Protein AF-A0A7Y8A5W2-F1 (afdb_monomer_lite)

Structure (mmCIF, N/CA/C/O backbone):
data_AF-A0A7Y8A5W2-F1
#
_entry.id   AF-A0A7Y8A5W2-F1
#
loop_
_atom_site.group_PDB
_atom_site.id
_atom_site.type_symbol
_atom_site.label_atom_id
_atom_site.label_alt_id
_atom_site.label_comp_id
_atom_site.label_asym_id
_atom_site.label_entity_id
_atom_site.label_seq_id
_atom_site.pdbx_PDB_ins_code
_atom_site.Cartn_x
_atom_site.Cartn_y
_atom_site.Cartn_z
_atom_site.occupancy
_atom_site.B_iso_or_equiv
_atom_site.auth_seq_id
_atom_site.auth_comp_id
_atom_site.auth_asym_id
_atom_site.auth_atom_id
_atom_site.pdbx_PDB_model_num
ATOM 1 N N . MET A 1 1 ? 27.081 -36.907 -37.835 1.00 52.84 1 MET A N 1
ATOM 2 C CA . MET A 1 1 ? 26.105 -36.299 -36.905 1.00 52.84 1 MET A CA 1
ATOM 3 C C . MET A 1 1 ? 26.833 -35.192 -36.163 1.00 52.84 1 MET A C 1
ATOM 5 O O . MET A 1 1 ? 27.819 -35.479 -35.500 1.00 52.84 1 MET A O 1
ATOM 9 N N . ASP A 1 2 ? 26.461 -33.939 -36.413 1.00 64.94 2 ASP A N 1
ATOM 10 C CA . ASP A 1 2 ? 27.314 -32.779 -36.133 1.00 64.94 2 ASP A CA 1
ATOM 11 C C . ASP A 1 2 ? 27.134 -32.283 -34.685 1.00 64.94 2 ASP A C 1
ATOM 13 O O . ASP A 1 2 ? 26.126 -31.659 -34.337 1.00 64.94 2 ASP A O 1
ATOM 17 N N . ILE A 1 3 ? 28.084 -32.642 -33.818 1.00 63.84 3 ILE A N 1
ATOM 18 C CA . ILE A 1 3 ? 28.067 -32.370 -32.368 1.00 63.84 3 ILE A CA 1
ATOM 19 C C . ILE A 1 3 ? 28.064 -30.857 -32.089 1.00 63.84 3 ILE A C 1
ATOM 21 O O . ILE A 1 3 ? 27.473 -30.402 -31.107 1.00 63.84 3 ILE A O 1
ATOM 25 N N . GLU A 1 4 ? 28.665 -30.058 -32.973 1.00 66.69 4 GLU A N 1
ATOM 26 C CA . GLU A 1 4 ? 28.665 -28.595 -32.876 1.00 66.69 4 GLU A CA 1
ATOM 27 C C . GLU A 1 4 ? 27.267 -28.000 -33.063 1.00 66.69 4 GLU A C 1
ATOM 29 O O . GLU A 1 4 ? 26.878 -27.071 -32.348 1.00 66.69 4 GLU A O 1
ATOM 34 N N . LYS A 1 5 ? 26.482 -28.569 -33.986 1.00 64.62 5 LYS A N 1
ATOM 35 C CA . LYS A 1 5 ? 25.109 -28.133 -34.251 1.00 64.62 5 LYS A CA 1
ATOM 36 C C . LYS A 1 5 ? 24.234 -28.358 -33.018 1.00 64.62 5 LYS A C 1
ATOM 38 O O . LYS A 1 5 ? 23.558 -27.432 -32.592 1.00 64.62 5 LYS A O 1
ATOM 43 N N . TRP A 1 6 ? 24.341 -29.524 -32.377 1.00 60.66 6 TRP A N 1
ATOM 44 C CA . TRP A 1 6 ? 23.613 -29.842 -31.140 1.00 60.66 6 TRP A CA 1
ATOM 45 C C . TRP A 1 6 ? 23.970 -28.922 -29.966 1.00 60.66 6 TRP A C 1
ATOM 47 O O . TRP A 1 6 ? 23.076 -28.481 -29.245 1.00 60.66 6 TRP A O 1
ATOM 57 N N . LYS A 1 7 ? 25.252 -28.564 -29.800 1.00 62.19 7 LYS A N 1
ATOM 58 C CA . LYS A 1 7 ? 25.680 -27.612 -28.758 1.00 62.19 7 LYS A CA 1
ATOM 59 C C . LYS A 1 7 ? 25.110 -26.208 -28.980 1.00 62.19 7 LYS A C 1
ATOM 61 O O . LYS A 1 7 ? 24.717 -25.556 -28.012 1.00 62.19 7 LYS A O 1
ATOM 66 N N . LYS A 1 8 ? 25.040 -25.738 -30.232 1.00 64.25 8 LYS A N 1
ATOM 67 C CA . LYS A 1 8 ? 24.431 -24.438 -30.570 1.00 64.25 8 LYS A CA 1
ATOM 68 C C . LYS A 1 8 ? 22.919 -24.441 -30.330 1.00 64.25 8 LYS A C 1
ATOM 70 O O . LYS A 1 8 ? 22.413 -23.496 -29.729 1.00 64.25 8 LYS A O 1
ATOM 75 N N . THR A 1 9 ? 22.214 -25.510 -30.704 1.00 66.94 9 THR A N 1
ATOM 76 C CA . THR A 1 9 ? 20.765 -25.627 -30.462 1.00 66.94 9 THR A CA 1
ATOM 77 C C . THR A 1 9 ? 20.438 -25.699 -28.969 1.00 66.94 9 THR A C 1
ATOM 79 O O . THR A 1 9 ? 19.532 -25.010 -28.513 1.00 66.94 9 THR A O 1
ATOM 82 N N . ALA A 1 10 ? 21.211 -26.457 -28.183 1.00 65.31 10 ALA A N 1
ATOM 83 C CA . ALA A 1 10 ? 21.022 -26.549 -26.734 1.00 65.31 10 ALA A CA 1
ATOM 84 C C . ALA A 1 10 ? 21.232 -25.198 -26.024 1.00 65.31 10 ALA A C 1
ATOM 86 O O . ALA A 1 10 ? 20.472 -24.852 -25.123 1.00 65.31 10 ALA A O 1
ATOM 87 N N . ARG A 1 11 ? 22.216 -24.398 -26.464 1.00 63.50 11 ARG A N 1
ATOM 88 C CA . ARG A 1 11 ? 22.430 -23.034 -25.948 1.00 63.50 11 ARG A CA 1
ATOM 89 C C . ARG A 1 11 ? 21.268 -22.097 -26.276 1.00 63.50 11 ARG A C 1
ATOM 91 O O . ARG A 1 11 ? 20.850 -21.345 -25.405 1.00 63.50 11 ARG A O 1
ATOM 98 N N . LEU A 1 12 ? 20.729 -22.157 -27.494 1.00 66.19 12 LEU A N 1
ATOM 99 C CA . LEU A 1 12 ? 19.579 -21.336 -27.891 1.00 66.19 12 LEU A CA 1
ATOM 100 C C . LEU A 1 12 ? 18.314 -21.691 -27.098 1.00 66.19 12 LEU A C 1
ATOM 102 O O . LEU A 1 12 ? 17.610 -20.792 -26.651 1.00 66.19 12 LEU A O 1
ATOM 106 N N . ILE A 1 13 ? 18.061 -22.983 -26.868 1.00 66.56 13 ILE A N 1
ATOM 107 C CA . ILE A 1 13 ? 16.927 -23.445 -26.053 1.00 66.56 13 ILE A CA 1
ATOM 108 C C . ILE A 1 13 ? 17.086 -22.990 -24.597 1.00 66.56 13 ILE A C 1
ATOM 110 O O . ILE A 1 13 ? 16.133 -22.484 -24.013 1.00 66.56 13 ILE A O 1
ATOM 114 N N . ALA A 1 14 ? 18.288 -23.100 -24.023 1.00 66.06 14 ALA A N 1
ATOM 115 C CA . ALA A 1 14 ? 18.548 -22.635 -22.663 1.00 66.06 14 ALA A CA 1
ATOM 116 C C . ALA A 1 14 ? 18.317 -21.120 -22.512 1.00 66.06 14 ALA A C 1
ATOM 118 O O . ALA A 1 14 ? 17.684 -20.703 -21.548 1.00 66.06 14 ALA A O 1
ATOM 119 N N . ILE A 1 15 ? 18.766 -20.308 -23.477 1.00 68.19 15 ILE A N 1
ATOM 120 C CA . ILE A 1 15 ? 18.555 -18.849 -23.478 1.00 68.19 15 ILE A CA 1
ATOM 121 C C . ILE A 1 15 ? 17.063 -18.504 -23.592 1.00 68.19 15 ILE A C 1
ATOM 123 O O . ILE A 1 15 ? 16.580 -17.647 -22.854 1.00 68.19 15 ILE A O 1
ATOM 127 N N . LEU A 1 16 ? 16.323 -19.185 -24.474 1.00 64.31 16 LEU A N 1
ATOM 128 C CA . LEU A 1 16 ? 14.880 -18.978 -24.637 1.00 64.31 16 LEU A CA 1
ATOM 129 C C . LEU A 1 16 ? 14.099 -19.347 -23.373 1.00 64.31 16 LEU A C 1
ATOM 131 O O . LEU A 1 16 ? 13.263 -18.562 -22.933 1.00 64.31 16 LEU A O 1
ATOM 135 N N . CYS A 1 17 ? 14.399 -20.493 -22.753 1.00 62.22 17 CYS A N 1
ATOM 136 C CA . CYS A 1 17 ? 13.771 -20.868 -21.488 1.00 62.22 17 CYS A CA 1
ATOM 137 C C . CYS A 1 17 ? 14.066 -19.827 -20.408 1.00 62.22 17 CYS A C 1
ATOM 139 O O . CYS A 1 17 ? 13.146 -19.374 -19.734 1.00 62.22 17 CYS A O 1
ATOM 141 N N . TRP A 1 18 ? 15.322 -19.394 -20.277 1.00 58.72 18 TRP A N 1
ATOM 142 C CA . TRP A 1 18 ? 15.691 -18.429 -19.245 1.00 58.72 18 TRP A CA 1
ATOM 143 C C . TRP A 1 18 ? 14.968 -17.089 -19.420 1.00 58.72 18 TRP A C 1
ATOM 145 O O . TRP A 1 18 ? 14.441 -16.560 -18.446 1.00 58.72 18 TRP A O 1
ATOM 155 N N . GLY A 1 19 ? 14.858 -16.588 -20.656 1.00 59.59 19 GLY A N 1
ATOM 156 C CA . GLY A 1 19 ? 14.132 -15.352 -20.960 1.00 59.59 19 GLY A CA 1
ATOM 157 C C . GLY A 1 19 ? 12.658 -15.390 -20.543 1.00 59.59 19 GLY A C 1
ATOM 158 O O . GLY A 1 19 ? 12.177 -14.443 -19.928 1.00 59.59 19 GLY A O 1
ATOM 159 N N . VAL A 1 20 ? 11.958 -16.500 -20.798 1.00 64.00 20 VAL A N 1
ATOM 160 C CA . VAL A 1 20 ? 10.538 -16.653 -20.426 1.00 64.00 20 VAL A CA 1
ATOM 161 C C . VAL A 1 20 ? 10.351 -16.717 -18.904 1.00 64.00 20 VAL A C 1
ATOM 163 O O . VAL A 1 20 ? 9.419 -16.108 -18.381 1.00 64.00 20 VAL A O 1
ATOM 166 N N . PHE A 1 21 ? 11.250 -17.396 -18.179 1.00 59.41 21 PHE A N 1
ATOM 167 C CA . PHE A 1 21 ? 11.198 -17.446 -16.712 1.00 59.41 21 PHE A CA 1
ATOM 168 C C . PHE A 1 21 ? 11.389 -16.063 -16.076 1.00 59.41 21 PHE A C 1
ATOM 170 O O . PHE A 1 21 ? 10.641 -15.709 -15.168 1.00 59.41 21 PHE A O 1
ATOM 177 N N . PHE A 1 22 ? 12.340 -15.257 -16.563 1.00 59.72 22 PHE A N 1
ATOM 178 C CA . PHE A 1 22 ? 12.555 -13.907 -16.029 1.00 59.72 22 PHE A CA 1
ATOM 179 C C . PHE A 1 22 ? 11.365 -12.979 -16.280 1.00 59.72 22 PHE A C 1
ATOM 181 O O . PHE A 1 22 ? 10.982 -12.235 -15.380 1.00 59.72 22 PHE A O 1
ATOM 188 N N . SER A 1 23 ? 10.749 -13.048 -17.464 1.00 62.22 23 SER A N 1
ATOM 189 C CA . SER A 1 23 ? 9.552 -12.256 -17.759 1.00 62.22 23 SER A CA 1
ATOM 190 C C . SER A 1 23 ? 8.378 -12.620 -16.848 1.00 62.22 23 SER A C 1
ATOM 192 O O . SER A 1 23 ? 7.696 -11.723 -16.364 1.00 62.22 23 SER A O 1
ATOM 194 N N . ALA A 1 24 ? 8.173 -13.908 -16.556 1.00 54.47 24 ALA A N 1
ATOM 195 C CA . ALA A 1 24 ? 7.109 -14.346 -15.654 1.00 54.47 24 ALA A CA 1
ATOM 196 C C . ALA A 1 24 ? 7.334 -13.875 -14.205 1.00 54.47 24 ALA A C 1
ATOM 198 O O . ALA A 1 24 ? 6.389 -13.440 -13.554 1.00 54.47 24 ALA A O 1
ATOM 199 N N . ILE A 1 25 ? 8.580 -13.914 -13.717 1.00 60.16 25 ILE A N 1
ATOM 200 C CA . ILE A 1 25 ? 8.930 -13.444 -12.366 1.00 60.16 25 ILE A CA 1
ATOM 201 C C . ILE A 1 25 ? 8.730 -11.928 -12.246 1.00 60.16 25 ILE A C 1
ATOM 203 O O . ILE A 1 25 ? 8.137 -11.471 -11.275 1.00 60.16 25 ILE A O 1
ATOM 207 N N . ALA A 1 26 ? 9.170 -11.154 -13.242 1.00 60.25 26 ALA A N 1
ATOM 208 C CA . ALA A 1 26 ? 8.997 -9.700 -13.249 1.00 60.25 26 ALA A CA 1
ATOM 209 C C . ALA A 1 26 ? 7.522 -9.280 -13.368 1.00 60.25 26 ALA A C 1
ATOM 211 O O . ALA A 1 26 ? 7.102 -8.283 -12.789 1.00 60.25 26 ALA A O 1
ATOM 212 N N . GLN A 1 27 ? 6.720 -10.042 -14.115 1.00 64.38 27 GLN A N 1
ATOM 213 C CA . GLN A 1 27 ? 5.286 -9.790 -14.215 1.00 64.38 27 GLN A CA 1
ATOM 214 C C . GLN A 1 27 ? 4.569 -10.107 -12.896 1.00 64.38 27 GLN A C 1
ATOM 216 O O . GLN A 1 27 ? 3.715 -9.331 -12.478 1.00 64.38 27 GLN A O 1
ATOM 221 N N . ALA A 1 28 ? 4.953 -11.197 -12.224 1.00 63.72 28 ALA A N 1
ATOM 222 C CA . ALA A 1 28 ? 4.405 -11.559 -10.921 1.00 63.72 28 ALA A CA 1
ATOM 223 C C . ALA A 1 28 ? 4.763 -10.536 -9.829 1.00 63.72 28 ALA A C 1
ATOM 225 O O . ALA A 1 28 ? 3.890 -10.184 -9.040 1.00 63.72 28 ALA A O 1
ATOM 226 N N . SER A 1 29 ? 5.999 -10.014 -9.807 1.00 74.50 29 SER A N 1
ATOM 227 C CA . SER A 1 29 ? 6.378 -8.975 -8.836 1.00 74.50 29 SER A CA 1
ATOM 228 C C . SER A 1 29 ? 5.597 -7.680 -9.066 1.00 74.50 29 SER A C 1
ATOM 230 O O . SER A 1 29 ? 5.050 -7.118 -8.129 1.00 74.50 29 SER A O 1
ATOM 232 N N . ASN A 1 30 ? 5.444 -7.258 -10.325 1.00 83.62 30 ASN A N 1
ATOM 233 C CA . ASN A 1 30 ? 4.689 -6.052 -10.664 1.00 83.62 30 ASN A CA 1
ATOM 234 C C . ASN A 1 30 ? 3.196 -6.171 -10.291 1.00 83.62 30 ASN A C 1
ATOM 236 O O . ASN A 1 30 ? 2.593 -5.216 -9.810 1.00 83.62 30 ASN A O 1
ATOM 240 N N . GLU A 1 31 ? 2.590 -7.350 -10.470 1.00 89.62 31 GLU A N 1
ATOM 241 C CA . GLU A 1 31 ? 1.208 -7.594 -10.037 1.00 89.62 31 GLU A CA 1
ATOM 242 C C . GLU A 1 31 ? 1.060 -7.507 -8.509 1.00 89.62 31 GLU A C 1
ATOM 244 O O . GLU A 1 31 ? 0.105 -6.904 -8.011 1.00 89.62 31 GLU A O 1
ATOM 249 N N . GLU A 1 32 ? 2.020 -8.057 -7.765 1.00 93.56 32 GLU A N 1
ATOM 250 C CA . GLU A 1 32 ? 2.068 -7.953 -6.306 1.00 93.56 32 GLU A CA 1
ATOM 251 C C . GLU A 1 32 ? 2.254 -6.504 -5.832 1.00 93.56 32 GLU A C 1
ATOM 253 O O . GLU A 1 32 ? 1.560 -6.056 -4.919 1.00 93.56 32 GLU A O 1
ATOM 258 N N . ASP A 1 33 ? 3.118 -5.734 -6.483 1.00 95.25 33 ASP A N 1
ATOM 259 C CA . ASP A 1 33 ? 3.349 -4.337 -6.125 1.00 95.25 33 ASP A CA 1
ATOM 260 C C . ASP A 1 33 ? 2.130 -3.453 -6.419 1.00 95.25 33 ASP A C 1
ATOM 262 O O . ASP A 1 33 ? 1.784 -2.590 -5.612 1.00 95.25 33 ASP A O 1
ATOM 266 N N . ILE A 1 34 ? 1.420 -3.691 -7.529 1.00 96.56 34 ILE A N 1
ATOM 267 C CA . ILE A 1 34 ? 0.129 -3.042 -7.819 1.00 96.56 34 ILE A CA 1
ATOM 268 C C . ILE A 1 34 ? -0.896 -3.390 -6.735 1.00 96.56 34 ILE A C 1
ATOM 270 O O . ILE A 1 34 ? -1.610 -2.510 -6.246 1.00 96.56 34 ILE A O 1
ATOM 274 N N . HIS A 1 35 ? -0.966 -4.666 -6.346 1.00 97.19 35 HIS A N 1
ATOM 275 C CA . HIS A 1 35 ? -1.848 -5.132 -5.281 1.00 97.19 35 HIS A CA 1
ATOM 276 C C . HIS A 1 35 ? -1.544 -4.413 -3.961 1.00 97.19 35 HIS A C 1
ATOM 278 O O . HIS A 1 35 ? -2.455 -3.899 -3.312 1.00 97.19 35 HIS A O 1
ATOM 284 N N . CYS A 1 36 ? -0.271 -4.320 -3.580 1.00 97.50 36 CYS A N 1
ATOM 285 C CA . CYS A 1 36 ? 0.128 -3.685 -2.332 1.00 97.50 36 CYS A CA 1
ATOM 286 C C . CYS A 1 36 ? 0.041 -2.155 -2.363 1.00 97.50 36 CYS A C 1
ATOM 288 O O . CYS A 1 36 ? -0.325 -1.555 -1.350 1.00 97.50 36 CYS A O 1
ATOM 290 N N . ALA A 1 37 ? 0.252 -1.520 -3.519 1.00 97.62 37 ALA A N 1
ATOM 291 C CA . ALA A 1 37 ? -0.063 -0.107 -3.716 1.00 97.62 37 ALA A CA 1
ATOM 292 C C . ALA A 1 37 ? -1.547 0.161 -3.426 1.00 97.62 37 ALA A C 1
ATOM 294 O O . ALA A 1 37 ? -1.881 0.996 -2.586 1.00 97.62 37 ALA A O 1
ATOM 295 N N . ALA A 1 38 ? -2.441 -0.606 -4.059 1.00 97.81 38 ALA A N 1
ATOM 296 C CA . ALA A 1 38 ? -3.881 -0.469 -3.871 1.00 97.81 38 ALA A CA 1
ATOM 297 C C . ALA A 1 38 ? -4.323 -0.768 -2.430 1.00 97.81 38 ALA A C 1
ATOM 299 O O . ALA A 1 38 ? -5.205 -0.094 -1.898 1.00 97.81 38 ALA A O 1
ATOM 300 N N . TYR A 1 39 ? -3.694 -1.747 -1.775 1.00 97.38 39 TYR A N 1
ATOM 301 C CA . TYR A 1 39 ? -3.956 -2.087 -0.377 1.00 97.38 39 TYR A CA 1
ATOM 302 C C . TYR A 1 39 ? -3.709 -0.887 0.544 1.00 97.38 39 TYR A C 1
ATOM 304 O O . TYR A 1 39 ? -4.595 -0.481 1.300 1.00 97.38 39 TYR A O 1
ATOM 312 N N . TYR A 1 40 ? -2.523 -0.285 0.449 1.00 97.06 40 TYR A N 1
ATOM 313 C CA . TYR A 1 40 ? -2.167 0.872 1.262 1.00 97.06 40 TYR A CA 1
ATOM 314 C C . TYR A 1 40 ? -2.954 2.131 0.878 1.00 97.06 40 TYR A C 1
ATOM 316 O O . TYR A 1 40 ? -3.240 2.955 1.745 1.00 97.06 40 TYR A O 1
ATOM 324 N N . GLU A 1 41 ? -3.379 2.259 -0.380 1.00 96.75 41 GLU A N 1
ATOM 325 C CA . GLU A 1 41 ? -4.282 3.331 -0.803 1.00 96.75 41 GLU A CA 1
ATOM 326 C C . GLU A 1 41 ? -5.658 3.201 -0.131 1.00 96.75 41 GLU A C 1
ATOM 328 O O . GLU A 1 41 ? -6.185 4.164 0.418 1.00 96.75 41 GLU A O 1
ATOM 333 N N . VAL A 1 42 ? -6.231 1.997 -0.062 1.00 95.50 42 VAL A N 1
ATOM 334 C CA . VAL A 1 42 ? -7.489 1.775 0.675 1.00 95.50 42 VAL A CA 1
ATOM 335 C C . VAL A 1 42 ? -7.346 2.154 2.152 1.00 95.50 42 VAL A C 1
ATOM 337 O O . VAL A 1 42 ? -8.252 2.773 2.719 1.00 95.50 42 VAL A O 1
ATOM 340 N N . LEU A 1 43 ? -6.212 1.826 2.778 1.00 94.69 43 LEU A N 1
ATOM 341 C CA . LEU A 1 43 ? -5.946 2.198 4.169 1.00 94.69 43 LEU A CA 1
ATOM 342 C C . LEU A 1 43 ? -5.757 3.705 4.367 1.00 94.69 43 LEU A C 1
ATOM 344 O O . LEU A 1 43 ? -6.100 4.202 5.436 1.00 94.69 43 LEU A O 1
ATOM 348 N N . SER A 1 44 ? -5.236 4.436 3.376 1.00 93.56 44 SER A N 1
ATOM 349 C CA . SER A 1 44 ? -5.132 5.898 3.459 1.00 93.56 44 SER A CA 1
ATOM 350 C C . SER A 1 44 ? -6.525 6.539 3.423 1.00 93.56 44 SER A C 1
ATOM 352 O O . SER A 1 44 ? -6.858 7.349 4.281 1.00 93.56 44 SER A O 1
ATOM 354 N N . ILE A 1 45 ? -7.396 6.075 2.525 1.00 88.94 45 ILE A N 1
ATOM 355 C CA . ILE A 1 45 ? -8.783 6.551 2.398 1.00 88.94 45 ILE A CA 1
ATOM 356 C C . ILE A 1 45 ? -9.615 6.253 3.651 1.00 88.94 45 ILE A C 1
ATOM 358 O O . ILE A 1 45 ? -10.464 7.054 4.041 1.00 88.94 45 ILE A O 1
ATOM 362 N N . SER A 1 46 ? -9.394 5.092 4.270 1.00 84.50 46 SER A N 1
ATOM 363 C CA . SER A 1 46 ? -10.143 4.648 5.455 1.00 84.50 46 SER A CA 1
ATOM 364 C C . SER A 1 46 ? -9.820 5.468 6.713 1.00 84.50 46 SER A C 1
ATOM 366 O O . SER A 1 46 ? -10.463 5.285 7.747 1.00 84.50 46 SER A O 1
ATOM 368 N N . GLY A 1 47 ? -8.816 6.348 6.641 1.00 83.69 47 GLY A N 1
ATOM 369 C CA . GLY A 1 47 ? -8.287 7.095 7.771 1.00 83.69 47 GLY A CA 1
ATOM 370 C C . GLY A 1 47 ? -7.334 6.270 8.640 1.00 83.69 47 GLY A C 1
ATOM 371 O O . GLY A 1 47 ? -7.041 5.098 8.385 1.00 83.69 47 GLY A O 1
ATOM 372 N N . SER A 1 48 ? -6.830 6.907 9.697 1.00 86.06 48 SER A N 1
ATOM 373 C CA . SER A 1 48 ? -5.845 6.298 10.596 1.00 86.06 48 SER A CA 1
ATOM 374 C C . SER A 1 48 ? -6.353 5.009 11.247 1.00 86.06 48 SER A C 1
ATOM 376 O O . SER A 1 48 ? -7.447 4.952 11.804 1.00 86.06 48 SER A O 1
ATOM 378 N N . GLN A 1 49 ? -5.500 3.992 11.222 1.00 85.38 49 GLN A N 1
ATOM 379 C CA . GLN A 1 49 ? -5.666 2.721 11.916 1.00 85.38 49 GLN A CA 1
ATOM 380 C C . GLN A 1 49 ? -4.839 2.729 13.218 1.00 85.38 49 GLN A C 1
ATOM 382 O O . GLN A 1 49 ? -3.962 3.582 13.370 1.00 85.38 49 GLN A O 1
ATOM 387 N N . PRO A 1 50 ? -5.062 1.793 14.165 1.00 84.94 50 PRO A N 1
ATOM 388 C CA . PRO A 1 50 ? -4.386 1.816 15.470 1.00 84.94 50 PRO A CA 1
ATOM 389 C C . PRO A 1 50 ? -2.848 1.852 15.421 1.00 84.94 50 PRO A C 1
ATOM 391 O O . PRO A 1 50 ? -2.217 2.362 16.340 1.00 84.94 50 PRO A O 1
ATOM 394 N N . ASP A 1 51 ? -2.251 1.305 14.365 1.00 87.75 51 ASP A N 1
ATOM 395 C CA . ASP A 1 51 ? -0.809 1.109 14.193 1.00 87.75 51 ASP A CA 1
ATOM 396 C C . ASP A 1 51 ? -0.246 1.719 12.898 1.00 87.75 51 ASP A C 1
ATOM 398 O O . ASP A 1 51 ? 0.955 1.621 12.652 1.00 87.75 51 ASP A O 1
ATOM 402 N N . VAL A 1 52 ? -1.086 2.348 12.070 1.00 88.00 52 VAL A N 1
ATOM 403 C CA . VAL A 1 52 ? -0.651 3.039 10.849 1.00 88.00 52 VAL A CA 1
ATOM 404 C C . VAL A 1 52 ? -1.543 4.247 10.571 1.00 88.00 52 VAL A C 1
ATOM 406 O O . VAL A 1 52 ? -2.767 4.136 10.514 1.00 88.00 52 VAL A O 1
ATOM 409 N N . SER A 1 53 ? -0.939 5.424 10.412 1.00 93.38 53 SER A N 1
ATOM 410 C CA . SER A 1 53 ? -1.675 6.642 10.064 1.00 93.38 53 SER A CA 1
ATOM 411 C C . SER A 1 53 ? -2.047 6.676 8.582 1.00 93.38 53 SER A C 1
ATOM 413 O O . SER A 1 53 ? -1.397 6.046 7.749 1.00 93.38 53 SER A O 1
ATOM 415 N N . GLU A 1 54 ? -3.053 7.478 8.230 1.00 92.94 54 GLU A N 1
ATOM 416 C CA . GLU A 1 54 ? -3.397 7.761 6.828 1.00 92.94 54 GLU A CA 1
ATOM 417 C C . GLU A 1 54 ? -2.170 8.202 6.011 1.00 92.94 54 GLU A C 1
ATOM 419 O O . GLU A 1 54 ? -1.935 7.702 4.911 1.00 92.94 54 GLU A O 1
ATOM 424 N N . GLN A 1 55 ? -1.340 9.087 6.575 1.00 94.06 55 GLN A N 1
ATOM 425 C CA . GLN A 1 55 ? -0.127 9.565 5.914 1.00 94.06 55 GLN A CA 1
ATOM 426 C C . GLN A 1 55 ? 0.886 8.436 5.691 1.00 94.06 55 GLN A C 1
ATOM 428 O O . GLN A 1 55 ? 1.492 8.360 4.624 1.00 94.06 55 GLN A O 1
ATOM 433 N N . GLN A 1 56 ? 1.080 7.558 6.678 1.00 94.12 56 GLN A N 1
ATOM 434 C CA . GLN A 1 56 ? 1.980 6.411 6.539 1.00 94.12 56 GLN A CA 1
ATOM 435 C C . GLN A 1 56 ? 1.480 5.444 5.462 1.00 94.12 56 GLN A C 1
ATOM 437 O O . GLN A 1 56 ? 2.274 5.009 4.631 1.00 94.12 56 GLN A O 1
ATOM 442 N N . SER A 1 57 ? 0.174 5.176 5.422 1.00 95.75 57 SER A N 1
ATOM 443 C CA . SER A 1 57 ? -0.449 4.368 4.371 1.00 95.75 57 SER A CA 1
ATOM 444 C C . SER A 1 57 ? -0.281 5.010 2.990 1.00 95.75 57 SER A C 1
ATOM 446 O O . SER A 1 57 ? 0.135 4.343 2.050 1.00 95.75 57 SER A O 1
ATOM 448 N N . SER A 1 58 ? -0.494 6.322 2.860 1.00 96.00 58 SER A N 1
ATOM 449 C CA . SER A 1 58 ? -0.295 7.027 1.585 1.00 96.00 58 SER A CA 1
ATOM 450 C C . SER A 1 58 ? 1.160 6.962 1.100 1.00 96.00 58 SER A C 1
ATOM 452 O O . SER A 1 58 ? 1.415 6.713 -0.078 1.00 96.00 58 SER A O 1
ATOM 454 N N . LEU A 1 59 ? 2.131 7.119 2.006 1.00 95.19 59 LEU A N 1
ATOM 455 C CA . LEU A 1 59 ? 3.549 6.970 1.668 1.00 95.19 59 LEU A CA 1
ATOM 456 C C . LEU A 1 59 ? 3.887 5.534 1.254 1.00 95.19 59 LEU A C 1
ATOM 458 O O . LEU A 1 59 ? 4.634 5.339 0.299 1.00 95.19 59 LEU A O 1
ATOM 462 N N . ALA A 1 60 ? 3.324 4.534 1.933 1.00 95.56 60 ALA A N 1
ATOM 463 C CA . ALA A 1 60 ? 3.526 3.135 1.575 1.00 95.56 60 ALA A CA 1
ATOM 464 C C . ALA A 1 60 ? 2.958 2.825 0.181 1.00 95.56 60 ALA A C 1
ATOM 466 O O . ALA A 1 60 ? 3.672 2.267 -0.649 1.00 95.56 60 ALA A O 1
ATOM 467 N N . SER A 1 61 ? 1.733 3.277 -0.114 1.00 97.00 61 SER A N 1
ATOM 468 C CA . SER A 1 61 ? 1.128 3.212 -1.454 1.00 97.00 61 SER A CA 1
ATOM 469 C C . SER A 1 61 ? 2.056 3.836 -2.500 1.00 97.00 61 SER A C 1
ATOM 471 O O . SER A 1 61 ? 2.434 3.196 -3.485 1.00 97.00 61 SER A O 1
ATOM 473 N N . TYR A 1 62 ? 2.531 5.059 -2.243 1.00 95.19 62 TYR A N 1
ATOM 474 C CA . TYR A 1 62 ? 3.401 5.771 -3.173 1.00 95.19 62 TYR A CA 1
ATOM 475 C C . TYR A 1 62 ? 4.783 5.122 -3.357 1.00 95.19 62 TYR A C 1
ATOM 477 O O . TYR A 1 62 ? 5.363 5.234 -4.440 1.00 95.19 62 TYR A O 1
ATOM 485 N N . ALA A 1 63 ? 5.305 4.413 -2.353 1.00 95.00 63 ALA A N 1
ATOM 486 C CA . ALA A 1 63 ? 6.544 3.650 -2.484 1.00 95.00 63 ALA A CA 1
ATOM 487 C C . ALA A 1 63 ? 6.426 2.571 -3.570 1.00 95.00 63 ALA A C 1
ATOM 489 O O . ALA A 1 63 ? 7.279 2.502 -4.456 1.00 95.00 63 ALA A O 1
ATOM 490 N N . PHE A 1 64 ? 5.331 1.807 -3.559 1.00 96.00 64 PHE A N 1
ATOM 491 C CA . PHE A 1 64 ? 5.042 0.823 -4.603 1.00 96.00 64 PHE A CA 1
ATOM 492 C C . PHE A 1 64 ? 4.827 1.482 -5.966 1.00 96.00 64 PHE A C 1
ATOM 494 O O . PHE A 1 64 ? 5.411 1.033 -6.948 1.00 96.00 64 PHE A O 1
ATOM 501 N N . VAL A 1 65 ? 4.084 2.599 -6.037 1.00 94.81 65 VAL A N 1
ATOM 502 C CA . VAL A 1 65 ? 3.897 3.344 -7.302 1.00 94.81 65 VAL A CA 1
ATOM 503 C C . VAL A 1 65 ? 5.237 3.758 -7.911 1.00 94.81 65 VAL A C 1
ATOM 505 O O . VAL A 1 65 ? 5.439 3.652 -9.119 1.00 94.81 65 VAL A O 1
ATOM 508 N N . ARG A 1 66 ? 6.181 4.219 -7.084 1.00 92.19 66 ARG A N 1
ATOM 509 C CA . ARG A 1 66 ? 7.529 4.559 -7.549 1.00 92.19 66 ARG A CA 1
ATOM 510 C C . ARG A 1 66 ? 8.312 3.343 -8.019 1.00 92.19 66 ARG A C 1
ATOM 512 O O . ARG A 1 66 ? 9.023 3.464 -9.014 1.00 92.19 66 ARG A O 1
ATOM 519 N N . HIS A 1 67 ? 8.187 2.220 -7.320 1.00 91.19 67 HIS A N 1
ATOM 520 C CA . HIS A 1 67 ? 8.886 0.985 -7.654 1.00 91.19 67 HIS A CA 1
ATOM 521 C C . HIS A 1 67 ? 8.454 0.430 -9.019 1.00 91.19 67 HIS A C 1
ATOM 523 O O . HIS A 1 67 ? 9.301 0.165 -9.869 1.00 91.19 67 HIS A O 1
ATOM 529 N N . ILE A 1 68 ? 7.145 0.368 -9.286 1.00 91.06 68 ILE A N 1
ATOM 530 C CA . ILE A 1 68 ? 6.608 -0.120 -10.572 1.00 91.06 68 ILE A CA 1
ATOM 531 C C . ILE A 1 68 ? 6.684 0.914 -11.707 1.00 91.06 68 ILE A C 1
ATOM 533 O O . ILE A 1 68 ? 6.446 0.595 -12.873 1.00 91.06 68 ILE A O 1
ATOM 537 N N . GLY A 1 69 ? 6.998 2.166 -11.371 1.00 91.62 69 GLY A N 1
ATOM 538 C CA . GLY A 1 69 ? 7.024 3.304 -12.281 1.00 91.62 69 GLY A CA 1
ATOM 539 C C . GLY A 1 69 ? 5.743 4.137 -12.220 1.00 91.62 69 GLY A C 1
ATOM 540 O O . GLY A 1 69 ? 4.638 3.655 -12.468 1.00 91.62 69 GLY A O 1
ATOM 541 N N . ASP A 1 70 ? 5.913 5.431 -11.948 1.00 92.69 70 ASP A N 1
ATOM 542 C CA . ASP A 1 70 ? 4.829 6.405 -11.817 1.00 92.69 70 ASP A CA 1
ATOM 543 C C . ASP A 1 70 ? 4.320 6.863 -13.198 1.00 92.69 70 ASP A C 1
ATOM 545 O O . ASP A 1 70 ? 4.682 7.929 -13.701 1.00 92.69 70 ASP A O 1
ATOM 549 N N . THR A 1 71 ? 3.522 6.009 -13.843 1.00 93.94 71 THR A N 1
ATOM 550 C CA . THR A 1 71 ? 2.906 6.257 -15.155 1.00 93.94 71 THR A CA 1
ATOM 551 C C . THR A 1 71 ? 1.380 6.364 -15.045 1.00 93.94 71 THR A C 1
ATOM 553 O O . THR A 1 71 ? 0.785 5.779 -14.130 1.00 93.94 71 THR A O 1
ATOM 556 N N . PRO A 1 72 ? 0.706 7.077 -15.969 1.00 95.12 72 PRO A N 1
ATOM 557 C CA . PRO A 1 72 ? -0.756 7.103 -16.025 1.00 95.12 72 PRO A CA 1
ATOM 558 C C . PRO A 1 72 ? -1.379 5.703 -16.109 1.00 95.12 72 PRO A C 1
ATOM 560 O O . PRO A 1 72 ? -2.401 5.442 -15.476 1.00 95.12 72 PRO A O 1
ATOM 563 N N . GLU A 1 73 ? -0.750 4.789 -16.849 1.00 93.81 73 GLU A N 1
ATOM 564 C CA . GLU A 1 73 ? -1.211 3.416 -17.027 1.00 93.81 73 GLU A CA 1
ATOM 565 C C . GLU A 1 73 ? -1.164 2.635 -15.713 1.00 93.81 73 GLU A C 1
ATOM 567 O O . GLU A 1 73 ? -2.177 2.057 -15.320 1.00 93.81 73 GLU A O 1
ATOM 572 N N . ASN A 1 74 ? -0.034 2.668 -15.000 1.00 93.50 74 ASN A N 1
ATOM 573 C CA . ASN A 1 74 ? 0.105 1.974 -13.720 1.00 93.50 74 ASN A CA 1
ATOM 574 C C . ASN A 1 74 ? -0.846 2.549 -12.668 1.00 93.50 74 ASN A C 1
ATOM 576 O O . ASN A 1 74 ? -1.501 1.795 -11.952 1.00 93.50 74 ASN A O 1
ATOM 580 N N . 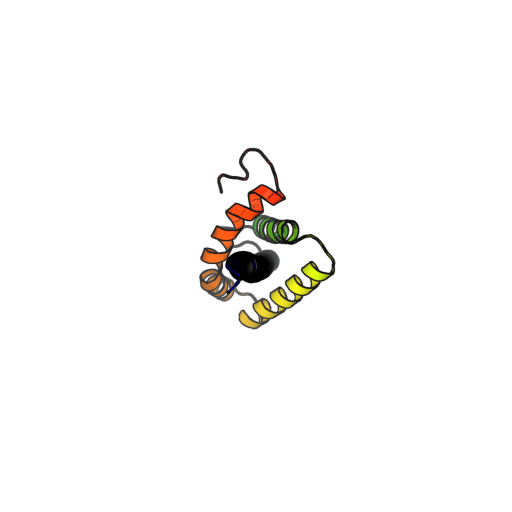ARG A 1 75 ? -1.000 3.880 -12.616 1.00 93.56 75 ARG A N 1
ATOM 581 C CA . ARG A 1 75 ? -1.973 4.520 -11.718 1.00 93.56 75 ARG A CA 1
ATOM 582 C C . ARG A 1 75 ? -3.401 4.084 -12.015 1.00 93.56 75 ARG A C 1
ATOM 584 O O . ARG A 1 75 ? -4.150 3.841 -11.076 1.00 93.56 75 ARG A O 1
ATOM 591 N N . ARG A 1 76 ? -3.784 3.965 -13.292 1.00 96.75 76 ARG A N 1
ATOM 592 C CA . ARG A 1 76 ? -5.112 3.461 -13.672 1.00 96.75 76 ARG A CA 1
ATOM 593 C C . ARG A 1 76 ? -5.331 2.040 -13.154 1.00 96.75 76 ARG A C 1
ATOM 595 O O . ARG A 1 76 ? -6.364 1.794 -12.546 1.00 96.75 76 ARG A O 1
ATOM 602 N N . VAL A 1 77 ? -4.368 1.136 -13.350 1.00 96.75 77 VAL A N 1
ATOM 603 C CA . VAL A 1 77 ? -4.491 -0.257 -12.878 1.00 96.75 77 VAL A CA 1
ATOM 604 C C . VAL A 1 77 ? -4.552 -0.326 -11.347 1.00 96.75 77 VAL A C 1
ATOM 606 O O . VAL A 1 77 ? -5.350 -1.082 -10.800 1.00 96.75 77 VAL A O 1
ATOM 609 N N . ILE A 1 78 ? -3.777 0.503 -10.638 1.00 96.75 78 ILE A N 1
ATOM 610 C CA . ILE A 1 78 ? -3.877 0.617 -9.175 1.00 96.75 78 ILE A CA 1
ATOM 611 C C . ILE A 1 78 ? -5.282 1.064 -8.761 1.00 96.75 78 ILE A C 1
ATOM 613 O O . ILE A 1 78 ? -5.863 0.457 -7.868 1.00 96.75 78 ILE A O 1
ATOM 617 N N . TRP A 1 79 ? -5.855 2.084 -9.405 1.00 96.50 79 TRP A N 1
ATOM 618 C CA . TRP A 1 79 ? -7.207 2.551 -9.078 1.00 96.50 79 TRP A CA 1
ATOM 619 C C . TRP A 1 79 ? -8.286 1.505 -9.362 1.00 96.50 79 TRP A C 1
ATOM 621 O O . TRP A 1 79 ? -9.175 1.324 -8.535 1.00 96.50 79 TRP A O 1
ATOM 631 N N . GLU A 1 80 ? -8.168 0.759 -10.462 1.00 97.12 80 GLU A N 1
ATOM 632 C CA . GLU A 1 80 ? -9.038 -0.394 -10.731 1.00 97.12 80 GLU A CA 1
ATOM 633 C C . GLU A 1 80 ? -8.950 -1.417 -9.590 1.00 97.12 80 GLU A C 1
ATOM 635 O O . GLU A 1 80 ? -9.971 -1.894 -9.094 1.00 97.12 80 GLU A O 1
ATOM 640 N N . LYS A 1 81 ? -7.739 -1.677 -9.085 1.00 96.88 81 LYS A N 1
ATOM 641 C CA . LYS A 1 81 ? -7.530 -2.583 -7.954 1.00 96.88 81 LYS A CA 1
ATOM 642 C C . LYS A 1 81 ? -8.062 -2.036 -6.625 1.00 96.88 81 LYS A C 1
ATOM 644 O O . LYS A 1 81 ? -8.589 -2.797 -5.814 1.00 96.88 81 LYS A O 1
ATOM 649 N N . VAL A 1 82 ? -7.967 -0.725 -6.399 1.00 95.94 82 VAL A N 1
ATOM 650 C CA . VAL A 1 82 ? -8.577 -0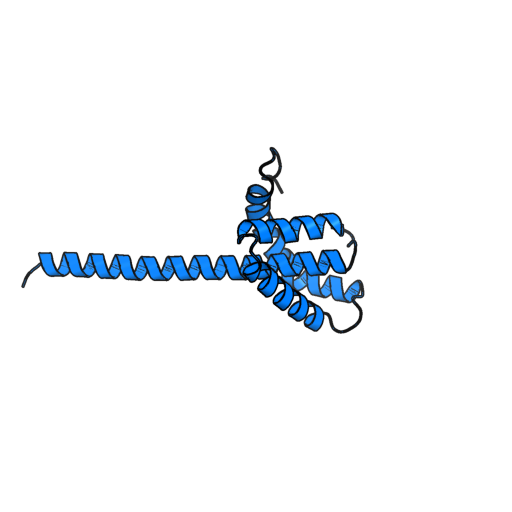.054 -5.240 1.00 95.94 82 VAL A CA 1
ATOM 651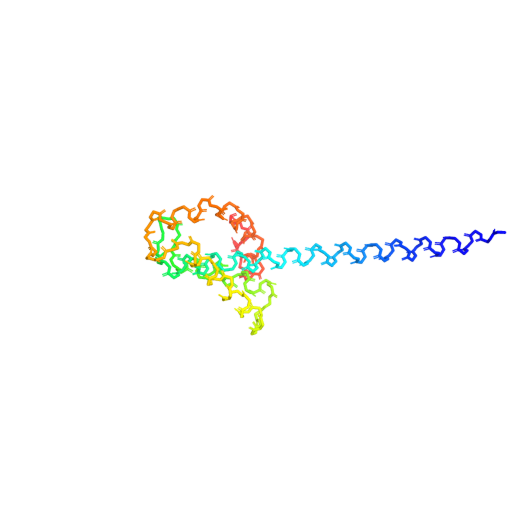 C C . VAL A 1 82 ? -10.090 -0.242 -5.260 1.00 95.94 82 VAL A C 1
ATOM 653 O O . VAL A 1 82 ? -10.672 -0.572 -4.227 1.00 95.94 82 VAL A O 1
ATOM 656 N N . ASP A 1 83 ? -10.731 -0.087 -6.417 1.00 93.94 83 ASP A N 1
ATOM 657 C CA . ASP A 1 83 ? -12.172 -0.295 -6.557 1.00 93.94 83 ASP A CA 1
ATOM 658 C C . ASP A 1 83 ? -12.571 -1.757 -6.299 1.00 93.94 83 ASP A C 1
ATOM 660 O O . ASP A 1 83 ? -13.559 -2.009 -5.602 1.00 93.94 83 ASP A O 1
ATOM 664 N N . GLU A 1 84 ? -11.769 -2.727 -6.754 1.00 94.88 84 GLU A N 1
ATOM 665 C CA . GLU A 1 84 ? -11.956 -4.145 -6.413 1.00 94.88 84 GLU A CA 1
ATOM 666 C C . GLU A 1 84 ? -11.907 -4.386 -4.894 1.00 94.88 84 GLU A C 1
ATOM 668 O O . GLU A 1 84 ? -12.777 -5.058 -4.334 1.00 94.88 84 GLU A O 1
ATOM 673 N N . PHE A 1 85 ? -10.928 -3.810 -4.194 1.00 94.69 85 PHE A N 1
ATOM 674 C CA . PHE A 1 85 ? -10.822 -3.939 -2.737 1.00 94.69 85 PHE A CA 1
ATOM 675 C C . PHE A 1 85 ? -11.944 -3.228 -1.986 1.00 94.69 85 PHE A C 1
ATOM 677 O O . PHE A 1 85 ? -12.460 -3.748 -0.993 1.00 94.69 85 PHE A O 1
ATOM 684 N N . ARG A 1 86 ? -12.377 -2.062 -2.468 1.00 91.25 86 ARG A N 1
ATOM 685 C CA . ARG A 1 86 ? -13.547 -1.365 -1.923 1.00 91.25 86 ARG A CA 1
ATOM 686 C C . ARG A 1 86 ? -14.804 -2.224 -2.043 1.00 91.25 86 ARG A C 1
ATOM 688 O O . ARG A 1 86 ? -15.591 -2.285 -1.096 1.00 91.25 86 ARG A O 1
ATOM 695 N N . ALA A 1 87 ? -14.972 -2.923 -3.165 1.00 91.00 87 ALA A N 1
ATOM 696 C CA . ALA A 1 87 ? -16.069 -3.866 -3.345 1.00 91.00 87 ALA A CA 1
ATOM 697 C C . ALA A 1 87 ? -15.986 -5.050 -2.361 1.00 91.00 87 ALA A C 1
ATOM 699 O O . ALA A 1 87 ? -17.020 -5.464 -1.836 1.00 91.00 87 ALA A O 1
ATOM 700 N N . GLU A 1 88 ? -14.781 -5.545 -2.043 1.00 90.62 88 GLU A N 1
ATOM 701 C CA . GLU A 1 88 ? -14.572 -6.600 -1.033 1.00 90.62 88 GLU A CA 1
ATOM 702 C C . GLU A 1 88 ? -14.984 -6.156 0.383 1.00 90.62 88 GLU A C 1
ATOM 704 O O . GLU A 1 88 ? -15.587 -6.933 1.128 1.00 90.62 88 GLU A O 1
ATOM 709 N N . ILE A 1 89 ? -14.702 -4.905 0.759 1.00 87.38 89 ILE A N 1
ATOM 710 C CA . ILE A 1 89 ? -15.046 -4.359 2.083 1.00 87.38 89 ILE A CA 1
ATOM 711 C C . ILE A 1 89 ? -16.570 -4.173 2.238 1.00 87.38 89 ILE A C 1
ATOM 713 O O . ILE A 1 89 ? -17.091 -4.285 3.348 1.00 87.38 89 ILE A O 1
ATOM 717 N N . SER A 1 90 ? -17.310 -4.033 1.133 1.00 77.00 90 SER A N 1
ATOM 718 C CA . SER A 1 90 ? -18.777 -3.928 1.036 1.00 77.00 90 SER A CA 1
ATOM 719 C C . SER A 1 90 ? -19.407 -2.796 1.875 1.00 77.00 90 SER A C 1
ATOM 721 O O . SER A 1 90 ? -19.495 -2.860 3.101 1.00 77.00 90 SER A O 1
ATOM 723 N N . GLY A 1 91 ? -19.941 -1.760 1.224 1.00 78.44 91 GLY A N 1
ATOM 724 C CA . GLY A 1 91 ? -20.628 -0.651 1.907 1.00 78.44 91 GLY A CA 1
ATOM 725 C C . GLY A 1 91 ? -19.679 0.246 2.713 1.00 78.44 91 GLY A C 1
ATOM 726 O O . GLY A 1 91 ? -18.567 0.520 2.276 1.00 78.44 91 GLY A O 1
ATOM 727 N N . GLU A 1 92 ? -20.121 0.733 3.875 1.00 81.75 92 GLU A N 1
ATOM 728 C CA . GLU A 1 92 ? -19.311 1.626 4.717 1.00 81.75 92 GLU A CA 1
ATOM 729 C C . GLU A 1 92 ? -18.044 0.927 5.239 1.00 81.75 92 GLU A C 1
ATOM 731 O O . GLU A 1 92 ? -18.110 -0.214 5.718 1.00 81.75 92 GLU A O 1
ATOM 736 N N . MET A 1 93 ? -16.909 1.631 5.159 1.00 84.50 93 MET A N 1
ATOM 737 C CA . MET A 1 93 ? -15.602 1.213 5.674 1.00 84.50 93 MET A CA 1
ATOM 738 C C . MET A 1 93 ? -15.559 1.344 7.200 1.00 84.50 93 MET A C 1
ATOM 740 O O . MET A 1 93 ? -14.997 2.290 7.745 1.00 84.50 93 MET A O 1
ATOM 744 N N . THR A 1 94 ? -16.183 0.398 7.901 1.00 87.19 94 THR A N 1
ATOM 745 C CA . THR A 1 94 ? -16.133 0.365 9.369 1.00 87.19 94 THR A CA 1
ATOM 746 C C . THR A 1 94 ? -14.792 -0.194 9.862 1.00 87.19 94 THR A C 1
ATOM 748 O O . THR A 1 94 ? -14.182 -1.015 9.163 1.00 87.19 94 THR A O 1
ATOM 751 N N . PRO A 1 95 ? -14.338 0.171 11.076 1.00 87.12 95 PRO A N 1
ATOM 752 C CA . PRO A 1 95 ? -13.101 -0.359 11.650 1.00 87.12 95 PRO A CA 1
ATOM 753 C C . PRO A 1 95 ? -13.019 -1.892 11.648 1.00 87.12 95 PRO A C 1
ATOM 755 O O . PRO A 1 95 ? -11.963 -2.449 11.361 1.00 87.12 95 PRO A O 1
ATOM 758 N N . GLU A 1 96 ? -14.123 -2.601 11.900 1.00 89.31 96 GLU A N 1
ATOM 759 C CA . GLU A 1 96 ? -14.158 -4.070 11.911 1.00 89.31 96 GLU A CA 1
ATOM 760 C C . GLU A 1 96 ? -13.911 -4.663 10.522 1.00 89.31 96 GLU A C 1
ATOM 762 O O . GLU A 1 96 ? -13.203 -5.664 10.376 1.00 89.31 96 GLU A O 1
ATOM 767 N N . LYS A 1 97 ? -14.486 -4.050 9.483 1.00 90.75 97 LYS A N 1
ATOM 768 C CA . LYS A 1 97 ? -14.294 -4.504 8.105 1.00 90.75 97 LYS A CA 1
ATOM 769 C C . LYS A 1 97 ? -12.884 -4.206 7.620 1.00 90.75 97 LYS A C 1
ATOM 771 O O . LYS A 1 97 ? -12.289 -5.063 6.970 1.00 90.75 97 LYS A O 1
ATOM 776 N N . ILE A 1 98 ? -12.328 -3.050 7.987 1.00 91.81 98 ILE A N 1
ATOM 777 C CA . ILE A 1 98 ? -10.926 -2.735 7.704 1.00 91.81 98 ILE A CA 1
ATOM 778 C C . ILE A 1 98 ? -10.000 -3.695 8.449 1.00 91.81 98 ILE A C 1
ATOM 780 O O . ILE A 1 98 ? -9.080 -4.226 7.841 1.00 91.81 98 ILE A O 1
ATOM 784 N N . ALA A 1 99 ? -10.271 -4.026 9.713 1.00 91.19 99 ALA A N 1
ATOM 785 C CA . ALA A 1 99 ? -9.493 -5.029 10.438 1.00 91.19 99 ALA A CA 1
ATOM 786 C C . ALA A 1 99 ? -9.509 -6.394 9.723 1.00 91.19 99 ALA A C 1
ATOM 788 O O . ALA A 1 99 ? -8.460 -7.011 9.557 1.00 91.19 99 ALA A O 1
ATOM 789 N N . LYS A 1 100 ? -10.671 -6.841 9.229 1.00 92.00 100 LYS A N 1
ATOM 790 C CA . LYS A 1 100 ? -10.789 -8.077 8.436 1.00 92.00 100 LYS A CA 1
ATOM 791 C C . LYS A 1 100 ? -10.075 -7.997 7.080 1.00 92.00 100 LYS A C 1
ATOM 793 O O . LYS A 1 100 ? -9.516 -8.986 6.621 1.00 92.00 100 LYS A O 1
ATOM 798 N N . PHE A 1 101 ? -10.106 -6.845 6.422 1.00 93.44 101 PHE A N 1
ATOM 799 C CA . PHE A 1 101 ? -9.359 -6.617 5.187 1.00 93.44 101 PHE A CA 1
ATOM 800 C C . PHE A 1 101 ? -7.849 -6.700 5.445 1.00 93.44 101 PHE A C 1
ATOM 802 O O . PHE A 1 101 ? -7.125 -7.414 4.755 1.00 93.44 101 PHE A O 1
ATOM 809 N N . ARG A 1 102 ? -7.380 -6.056 6.516 1.00 94.31 102 ARG A N 1
ATOM 810 C CA . ARG A 1 102 ? -5.977 -6.070 6.932 1.00 94.31 102 ARG A CA 1
ATOM 811 C C . ARG A 1 102 ? -5.476 -7.464 7.274 1.00 94.31 102 ARG A C 1
ATOM 813 O O . ARG A 1 102 ? -4.389 -7.818 6.839 1.00 94.31 102 ARG A O 1
ATOM 820 N N . THR A 1 103 ? -6.255 -8.298 7.964 1.00 93.00 103 THR A N 1
ATOM 821 C CA . THR A 1 103 ? -5.814 -9.671 8.288 1.00 93.00 103 THR A CA 1
ATOM 822 C C . THR A 1 103 ? -5.513 -10.522 7.053 1.00 93.00 103 THR A C 1
ATOM 824 O O . THR A 1 103 ? -4.759 -11.486 7.162 1.00 93.00 103 THR A O 1
ATOM 827 N N . LYS A 1 104 ? -6.064 -10.171 5.884 1.00 94.12 104 LYS A N 1
ATOM 828 C CA . LYS A 1 104 ? -5.817 -10.869 4.620 1.00 94.12 104 LYS A CA 1
ATOM 829 C C . LYS A 1 104 ? -4.518 -10.436 3.933 1.00 94.12 104 LYS A C 1
ATOM 831 O O . LYS A 1 104 ? -3.870 -11.277 3.319 1.00 94.12 104 LYS A O 1
ATOM 836 N N . TYR A 1 105 ? -4.143 -9.161 4.046 1.00 94.88 105 TYR A N 1
ATOM 837 C CA . TYR A 1 105 ? -3.117 -8.554 3.187 1.00 94.88 105 TYR A CA 1
ATOM 838 C C . TYR A 1 105 ? -1.923 -7.941 3.939 1.00 94.88 105 TYR A C 1
ATOM 840 O O . TYR A 1 105 ? -0.858 -7.793 3.343 1.00 94.88 105 TYR A O 1
ATOM 848 N N . ASP A 1 106 ? -2.040 -7.636 5.242 1.00 94.38 106 ASP A N 1
ATOM 849 C CA . ASP A 1 106 ? -0.979 -6.949 6.006 1.00 94.38 106 ASP A CA 1
ATOM 850 C C . ASP A 1 106 ? 0.349 -7.711 5.952 1.00 94.38 106 ASP A C 1
ATOM 852 O O . ASP A 1 106 ? 1.397 -7.108 5.748 1.00 94.38 106 ASP A O 1
ATOM 856 N N . ALA A 1 107 ? 0.318 -9.034 6.139 1.00 93.38 107 ALA A N 1
ATOM 857 C CA . ALA A 1 107 ? 1.536 -9.840 6.193 1.00 93.38 107 ALA A CA 1
ATOM 858 C C . ALA A 1 107 ? 2.295 -9.825 4.859 1.00 93.38 107 ALA A C 1
ATOM 860 O O . ALA A 1 107 ? 3.511 -9.654 4.853 1.00 93.38 107 ALA A O 1
ATOM 861 N N . GLN A 1 108 ? 1.569 -9.964 3.747 1.00 92.00 108 GLN A N 1
ATOM 862 C CA . GLN A 1 108 ? 2.150 -9.930 2.410 1.00 92.00 108 GLN A CA 1
ATOM 863 C C . GLN A 1 108 ? 2.718 -8.539 2.113 1.00 92.00 108 GLN A C 1
ATOM 865 O O . GLN A 1 108 ? 3.909 -8.387 1.853 1.00 92.00 108 GLN A O 1
ATOM 870 N N . CYS A 1 109 ? 1.887 -7.503 2.231 1.00 95.19 109 CYS A N 1
ATOM 871 C CA . CYS A 1 109 ? 2.279 -6.174 1.785 1.00 95.19 109 CYS A CA 1
ATOM 872 C C . CYS A 1 109 ? 3.306 -5.495 2.688 1.00 95.19 109 CYS A C 1
ATOM 874 O O . CYS A 1 109 ? 4.093 -4.695 2.188 1.00 95.19 109 CYS A O 1
ATOM 876 N N . ARG A 1 110 ? 3.376 -5.837 3.982 1.00 92.19 110 ARG A N 1
ATOM 877 C CA . ARG A 1 110 ? 4.460 -5.357 4.855 1.00 92.19 110 ARG A CA 1
ATOM 878 C C . ARG A 1 110 ? 5.817 -5.921 4.473 1.00 92.19 110 ARG A C 1
ATOM 880 O O . ARG A 1 110 ? 6.807 -5.210 4.607 1.00 92.19 110 ARG A O 1
ATOM 887 N N . GLU A 1 111 ? 5.880 -7.177 4.041 1.00 90.19 111 GLU A N 1
ATOM 888 C CA . GLU A 1 111 ? 7.156 -7.775 3.657 1.00 90.19 111 GLU A CA 1
ATOM 889 C C . GLU A 1 111 ? 7.673 -7.150 2.359 1.00 90.19 111 GLU A C 1
ATOM 891 O O . GLU A 1 111 ? 8.810 -6.679 2.319 1.00 90.19 111 GLU A O 1
ATOM 896 N N . SER A 1 112 ? 6.805 -7.009 1.354 1.00 90.00 112 SER A N 1
ATOM 897 C CA . SER A 1 112 ? 7.140 -6.329 0.097 1.00 90.00 112 SER A CA 1
ATOM 898 C C . SER A 1 112 ? 7.476 -4.847 0.320 1.00 90.00 112 SER A C 1
ATOM 900 O O . SER A 1 112 ? 8.401 -4.319 -0.301 1.00 90.00 112 SER A O 1
ATOM 902 N N . LEU A 1 113 ? 6.815 -4.185 1.284 1.00 91.81 113 LEU A N 1
ATOM 903 C CA . LEU A 1 113 ? 7.064 -2.777 1.610 1.00 91.81 113 LEU A CA 1
ATOM 904 C C . LEU A 1 113 ? 8.517 -2.519 2.022 1.00 91.81 113 LEU A C 1
ATOM 906 O O . LEU A 1 113 ? 9.081 -1.505 1.622 1.00 91.81 113 LEU A O 1
ATOM 910 N N . LYS A 1 114 ? 9.151 -3.422 2.780 1.00 87.00 114 LYS A N 1
ATOM 911 C CA . LYS A 1 114 ? 10.551 -3.249 3.216 1.00 87.00 114 LYS A CA 1
ATOM 912 C C . LYS A 1 114 ? 11.511 -3.093 2.038 1.00 87.00 114 LYS A C 1
ATOM 914 O O . LYS A 1 114 ? 12.466 -2.322 2.122 1.00 87.00 114 LYS A O 1
ATOM 919 N N . ILE A 1 115 ? 11.242 -3.807 0.946 1.00 83.81 115 ILE A N 1
ATOM 920 C CA . ILE A 1 115 ? 12.053 -3.780 -0.272 1.00 83.81 115 ILE A CA 1
ATOM 921 C C . ILE A 1 115 ? 11.818 -2.458 -1.007 1.00 83.81 115 ILE A C 1
ATOM 923 O O . ILE A 1 115 ? 12.756 -1.690 -1.231 1.00 83.81 115 ILE A O 1
ATOM 927 N N . VAL A 1 116 ? 10.558 -2.144 -1.319 1.00 89.00 116 VAL A N 1
ATOM 928 C CA . VAL A 1 116 ? 10.228 -0.977 -2.154 1.00 89.00 116 VAL A CA 1
ATOM 929 C C . VAL A 1 116 ? 10.443 0.357 -1.434 1.00 89.00 116 VAL A C 1
ATOM 931 O O . VAL A 1 116 ? 10.750 1.369 -2.066 1.00 89.00 116 VAL A O 1
ATOM 934 N N . TRP A 1 117 ? 10.342 0.382 -0.102 1.00 89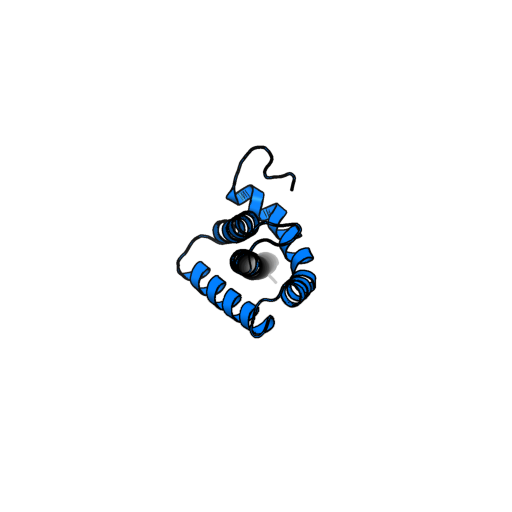.50 117 TRP A N 1
ATOM 935 C CA . TRP A 1 117 ? 10.503 1.599 0.691 1.00 89.50 117 TRP A CA 1
ATOM 936 C C . TRP A 1 117 ? 11.918 2.176 0.589 1.00 89.50 117 TRP A C 1
ATOM 938 O O . TRP A 1 117 ? 12.087 3.385 0.397 1.00 89.50 117 TRP A O 1
ATOM 948 N N . CYS A 1 118 ? 12.937 1.311 0.649 1.00 81.88 118 CYS A N 1
ATOM 949 C CA . CYS A 1 118 ? 14.330 1.687 0.398 1.00 81.88 118 CYS A CA 1
ATOM 950 C C . CYS A 1 118 ? 14.494 2.407 -0.936 1.00 81.88 118 CYS A C 1
ATOM 952 O O . CYS A 1 118 ? 15.125 3.466 -1.019 1.00 81.88 118 CYS A O 1
ATOM 954 N N . GLU A 1 119 ? 13.952 1.802 -1.988 1.00 80.69 119 GLU A N 1
ATOM 955 C CA . GLU A 1 119 ? 14.136 2.269 -3.353 1.00 80.69 119 GLU A CA 1
ATOM 956 C C . GLU A 1 119 ? 13.439 3.605 -3.591 1.00 80.69 119 GLU A C 1
ATOM 958 O O . GLU A 1 119 ? 14.005 4.497 -4.233 1.00 80.69 119 GLU A O 1
ATOM 963 N N . ALA A 1 120 ? 12.242 3.762 -3.022 1.00 83.81 120 ALA A N 1
ATOM 964 C CA . ALA A 1 120 ? 11.424 4.951 -3.178 1.00 83.81 120 ALA A CA 1
ATOM 965 C C . ALA A 1 120 ? 11.985 6.177 -2.442 1.00 83.81 120 ALA A C 1
ATOM 967 O O . ALA A 1 120 ? 11.856 7.298 -2.956 1.00 83.81 120 ALA A O 1
ATOM 968 N N . TYR A 1 121 ? 12.600 5.982 -1.266 1.00 81.88 121 TYR A N 1
ATOM 969 C CA . TYR A 1 121 ? 12.961 7.087 -0.372 1.00 81.88 121 TYR A CA 1
ATOM 970 C C . TYR A 1 121 ? 14.457 7.290 -0.124 1.00 81.88 121 TYR A C 1
ATOM 972 O O . TYR A 1 121 ? 14.807 8.381 0.312 1.00 81.88 121 TYR A O 1
ATOM 980 N N . LYS A 1 122 ? 15.344 6.335 -0.450 1.00 67.19 122 LYS A N 1
ATOM 981 C CA . LYS A 1 122 ? 16.825 6.477 -0.479 1.00 67.19 122 LYS A CA 1
ATOM 982 C C . LYS A 1 122 ? 17.454 7.324 0.649 1.00 67.19 122 LYS A C 1
ATOM 984 O O . LYS A 1 122 ? 18.479 7.974 0.442 1.00 67.19 122 LYS A O 1
ATOM 989 N N . THR A 1 123 ? 16.872 7.338 1.844 1.00 57.75 123 THR A N 1
ATOM 990 C CA . THR A 1 123 ? 17.404 8.040 3.016 1.00 57.75 123 THR A CA 1
ATOM 991 C C . THR A 1 123 ? 18.140 7.053 3.916 1.00 57.75 123 THR A C 1
ATOM 993 O O . THR A 1 123 ? 17.756 5.887 4.034 1.00 57.75 123 THR A O 1
ATOM 996 N N . ALA A 1 124 ? 19.220 7.505 4.560 1.00 42.91 124 ALA A N 1
ATOM 997 C CA . ALA A 1 124 ? 19.923 6.707 5.561 1.00 42.91 124 ALA A CA 1
ATOM 998 C C . ALA A 1 124 ? 18.942 6.340 6.692 1.00 42.91 124 ALA A C 1
ATOM 1000 O O . ALA A 1 124 ? 18.470 7.221 7.405 1.00 42.91 124 ALA A O 1
ATOM 1001 N N . GLY A 1 125 ? 18.594 5.053 6.803 1.00 55.97 125 GLY A N 1
ATOM 1002 C CA . GLY A 1 125 ? 17.604 4.531 7.757 1.00 55.97 125 GLY A CA 1
ATOM 1003 C C . GLY A 1 125 ? 16.309 3.994 7.135 1.00 55.97 125 GLY A C 1
ATOM 1004 O O . GLY A 1 125 ? 15.615 3.228 7.793 1.00 55.97 125 GLY A O 1
ATOM 1005 N N . ALA A 1 126 ? 16.010 4.290 5.863 1.00 55.75 126 ALA A N 1
ATOM 1006 C CA . ALA A 1 126 ? 14.838 3.736 5.170 1.00 55.75 126 ALA A CA 1
ATOM 1007 C C . ALA A 1 126 ? 14.913 2.206 4.978 1.00 55.75 126 ALA A C 1
ATOM 1009 O O . ALA A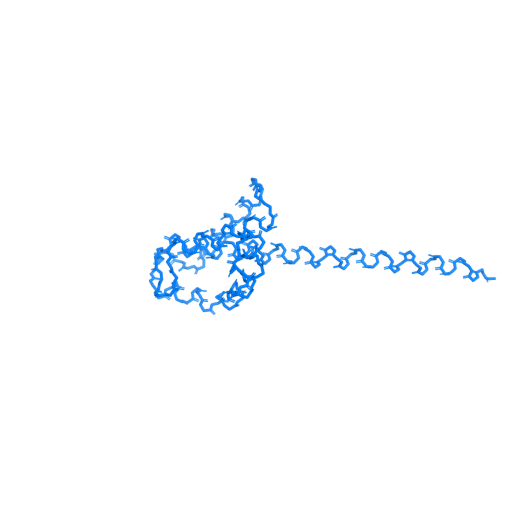 1 126 ? 13.893 1.559 4.786 1.00 55.75 126 ALA A O 1
ATOM 1010 N N . CYS A 1 127 ? 16.110 1.621 5.070 1.00 56.88 127 CYS A N 1
ATOM 1011 C CA . CYS A 1 127 ? 16.352 0.198 4.821 1.00 56.88 127 CYS A CA 1
ATOM 1012 C C . CYS A 1 127 ? 16.353 -0.710 6.049 1.00 56.88 127 CYS A C 1
ATOM 1014 O O . CYS A 1 127 ? 16.905 -1.805 5.991 1.00 56.88 127 CYS A O 1
ATOM 1016 N N . V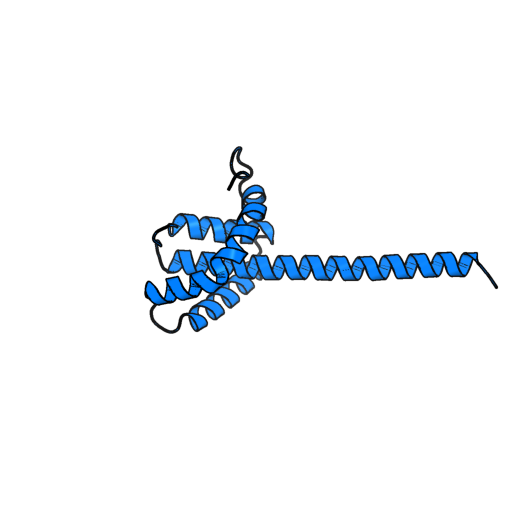AL A 1 128 ? 15.773 -0.258 7.161 1.00 55.44 128 VAL A N 1
ATOM 1017 C CA . VAL A 1 128 ? 15.752 -1.004 8.434 1.00 55.44 128 VAL A CA 1
ATOM 1018 C C . VAL A 1 128 ? 14.321 -1.162 8.979 1.00 55.44 128 VAL A C 1
ATOM 1020 O O . VAL A 1 128 ? 14.145 -1.331 10.181 1.00 55.44 128 VAL A O 1
ATOM 1023 N N . LEU A 1 129 ? 13.304 -1.052 8.111 1.00 54.59 129 LEU A N 1
ATOM 1024 C CA . LEU A 1 129 ? 11.883 -1.214 8.465 1.00 54.59 129 LEU A CA 1
ATOM 1025 C C . LEU A 1 129 ? 11.558 -2.598 9.049 1.00 54.59 129 LEU A C 1
ATOM 1027 O O . LEU A 1 129 ? 11.984 -3.620 8.461 1.00 54.59 129 LEU A O 1
#

Sequence (129 aa):
MDIEKWKKTARLIAILCWGVFFSAIAQASNEEDIHCAAYYEVLSISGSQPDVSEQQSSLASYAFVRHIGDTPENRRVIWEKVDEFRAEISGEMTPEKIAKFRTKYDAQCRESLKIVWCEAYKTAGACVL

Secondary structure (DSSP, 8-state):
--HHHHHHHHHHHHHHHHHHHHHHHHHHHHHHHHHHHHHHHHHHHT--BTTB-HHHHHHHHHHHHHHH---HHHHHHHHHHHHHHHHHH-SS--HHHHHHHHHHHHHHHHHHHHHHHHHHH--TTGGG-

Radius of gyration: 19.89 Å; chains: 1; bounding box: 49×46×52 Å

Foldseek 3Di:
DDPVVVVVVVVVVVVVVVVVVVVVVVVVLLVLLLLLLLLLCLVLVLADDPPAGSVRSNLLSVLSCVVSDVDPVSVVSSVVSNVVLVVVLPDDSDNVSNVVSCVVPVVSSVVVSLVSQCVRPVDDPSNPD

pLDDT: mean 83.03, std 14.54, range [42.91, 97.81]